Protein AF-A0A7R9LWA5-F1 (afdb_monomer)

pLDDT: mean 72.06, std 16.67, range [32.03, 91.69]

Sequence (64 aa):
MATAAAAQSARRRIIDIGANLTDPMFKGIYNGSQKHIHDLSDVIKRSVTYGIQRVRNDCLIVND

InterPro domains:
  IPR050891 TatD-type Metallo-dependent Hydrolase [PTHR10060] (12-55)

Structure (mmCIF, N/CA/C/O backbone):
data_AF-A0A7R9LWA5-F1
#
_entry.id   AF-A0A7R9LWA5-F1
#
loop_
_atom_site.group_PDB
_atom_site.id
_atom_site.type_symbol
_atom_site.label_atom_id
_atom_site.label_alt_id
_atom_site.label_comp_id
_atom_site.label_asym_id
_atom_site.label_entity_id
_atom_site.label_seq_id
_atom_site.pdbx_PDB_ins_code
_atom_site.Cartn_x
_atom_site.Cartn_y
_atom_site.Cartn_z
_atom_site.occupancy
_atom_site.B_iso_or_equiv
_atom_site.auth_seq_id
_atom_site.auth_comp_id
_atom_site.auth_asym_id
_atom_site.auth_atom_id
_atom_site.pdbx_PDB_model_num
ATOM 1 N N . MET A 1 1 ? 38.807 -0.735 -27.878 1.00 44.06 1 MET A N 1
ATOM 2 C CA . MET A 1 1 ? 38.380 -1.389 -26.624 1.00 44.06 1 MET A CA 1
ATOM 3 C C . MET A 1 1 ? 36.865 -1.414 -26.614 1.00 44.06 1 MET A C 1
ATOM 5 O O . MET A 1 1 ? 36.264 -0.356 -26.736 1.00 44.06 1 MET A O 1
ATOM 9 N N . ALA A 1 2 ? 36.281 -2.612 -26.653 1.00 42.53 2 ALA A N 1
ATOM 10 C CA . ALA A 1 2 ? 34.864 -2.836 -26.929 1.00 42.53 2 ALA A CA 1
ATOM 11 C C . ALA A 1 2 ? 33.958 -2.206 -25.859 1.00 42.53 2 ALA A C 1
ATOM 13 O O . ALA A 1 2 ? 34.201 -2.340 -24.662 1.00 42.53 2 ALA A O 1
ATOM 14 N N . THR A 1 3 ? 32.922 -1.512 -26.320 1.00 48.78 3 THR A N 1
ATOM 15 C CA . THR A 1 3 ? 31.877 -0.886 -25.515 1.00 48.78 3 THR A CA 1
ATOM 16 C C . THR A 1 3 ? 30.966 -1.959 -24.921 1.00 48.78 3 THR A C 1
ATOM 18 O O . THR A 1 3 ? 30.438 -2.814 -25.631 1.00 48.78 3 THR A O 1
ATOM 21 N N . ALA A 1 4 ? 30.793 -1.933 -23.600 1.00 49.28 4 ALA A N 1
ATOM 22 C CA . ALA A 1 4 ? 29.910 -2.849 -22.893 1.00 49.28 4 ALA A CA 1
ATOM 23 C C . ALA A 1 4 ? 28.448 -2.540 -23.251 1.00 49.28 4 ALA A C 1
ATOM 25 O O . ALA A 1 4 ? 27.891 -1.528 -22.827 1.00 49.28 4 ALA A O 1
ATOM 26 N N . ALA A 1 5 ? 27.824 -3.415 -24.039 1.00 51.78 5 ALA A N 1
ATOM 27 C CA . ALA A 1 5 ? 26.381 -3.422 -24.218 1.00 51.78 5 ALA A CA 1
ATOM 28 C C . ALA A 1 5 ? 25.739 -3.812 -22.880 1.00 51.78 5 ALA A C 1
ATOM 30 O O . ALA A 1 5 ? 25.819 -4.963 -22.449 1.00 51.78 5 ALA A O 1
ATOM 31 N N . ALA A 1 6 ? 25.139 -2.839 -22.194 1.00 55.00 6 ALA A N 1
ATOM 32 C CA . ALA A 1 6 ? 24.350 -3.094 -21.001 1.00 55.00 6 ALA A CA 1
ATOM 33 C C . ALA A 1 6 ? 23.172 -3.997 -21.387 1.00 55.00 6 ALA A C 1
ATOM 35 O O . ALA A 1 6 ? 22.279 -3.588 -22.130 1.00 55.00 6 ALA A O 1
ATOM 36 N N . ALA A 1 7 ? 23.177 -5.237 -20.897 1.00 54.88 7 ALA A N 1
ATOM 37 C CA . ALA A 1 7 ? 22.029 -6.120 -20.987 1.00 54.88 7 ALA A CA 1
ATOM 38 C C . ALA A 1 7 ? 20.864 -5.452 -20.244 1.00 54.88 7 ALA A C 1
ATOM 40 O O . ALA A 1 7 ? 20.805 -5.453 -19.013 1.00 54.88 7 ALA A O 1
ATOM 41 N N . GLN A 1 8 ? 19.957 -4.825 -20.992 1.00 57.66 8 GLN A N 1
ATOM 42 C CA . GLN A 1 8 ? 18.730 -4.264 -20.453 1.00 57.66 8 GLN A CA 1
ATOM 43 C C . GLN A 1 8 ? 17.894 -5.440 -19.941 1.00 57.66 8 GLN A C 1
ATOM 45 O O . GLN A 1 8 ? 17.183 -6.089 -20.705 1.00 57.66 8 GLN A O 1
ATOM 50 N N . SER A 1 9 ? 18.020 -5.751 -18.648 1.00 62.06 9 SER A N 1
ATOM 51 C CA . SER A 1 9 ? 17.148 -6.709 -17.975 1.00 62.06 9 SER A CA 1
ATOM 52 C C . SER A 1 9 ? 15.713 -6.296 -18.275 1.00 62.06 9 SER A C 1
ATOM 54 O O . SER A 1 9 ? 15.303 -5.178 -17.946 1.00 62.06 9 SER A O 1
ATOM 56 N N . ALA A 1 10 ? 14.983 -7.152 -18.987 1.00 62.25 10 ALA A N 1
ATOM 57 C CA . ALA A 1 10 ? 13.600 -6.907 -19.345 1.00 62.25 10 ALA A CA 1
ATOM 58 C C . ALA A 1 10 ? 12.787 -6.831 -18.047 1.00 62.25 10 ALA A C 1
ATOM 60 O O . ALA A 1 10 ? 12.328 -7.844 -17.519 1.00 62.25 10 ALA A O 1
ATOM 61 N N . ARG A 1 11 ? 12.643 -5.619 -17.493 1.00 63.53 11 ARG A N 1
ATOM 62 C CA . ARG A 1 11 ? 11.768 -5.355 -16.353 1.00 63.53 11 ARG A CA 1
ATOM 63 C C . ARG A 1 11 ? 10.360 -5.727 -16.793 1.00 63.53 11 ARG A C 1
ATOM 65 O O . ARG A 1 11 ? 9.739 -5.009 -17.577 1.00 63.53 11 ARG A O 1
ATOM 72 N N . ARG A 1 12 ? 9.882 -6.877 -16.317 1.00 66.56 12 ARG A N 1
ATOM 73 C CA . ARG A 1 12 ? 8.498 -7.308 -16.508 1.00 66.56 12 ARG A CA 1
ATOM 74 C C . ARG A 1 12 ? 7.608 -6.188 -15.980 1.00 66.56 12 ARG A C 1
ATOM 76 O O . ARG A 1 12 ? 7.725 -5.799 -14.822 1.00 66.56 12 ARG A O 1
ATOM 83 N N . ARG A 1 13 ? 6.785 -5.621 -16.860 1.00 69.69 13 ARG A N 1
ATOM 84 C CA . ARG A 1 13 ? 5.839 -4.565 -16.504 1.00 69.69 13 ARG A CA 1
ATOM 85 C C . ARG A 1 13 ? 4.627 -5.239 -15.887 1.00 69.69 13 ARG A C 1
ATOM 87 O O . ARG A 1 13 ? 3.841 -5.844 -16.609 1.00 69.69 13 ARG A O 1
ATOM 94 N N . ILE A 1 14 ? 4.525 -5.183 -14.566 1.00 77.19 14 ILE A N 1
ATOM 95 C CA . ILE A 1 14 ? 3.389 -5.742 -13.839 1.00 77.19 14 ILE A CA 1
ATOM 96 C C . ILE A 1 14 ? 2.357 -4.628 -13.664 1.00 77.19 14 ILE A C 1
ATOM 98 O O . ILE A 1 14 ? 2.696 -3.511 -13.257 1.00 77.19 14 ILE A O 1
ATOM 102 N N . ILE A 1 15 ? 1.112 -4.935 -14.020 1.00 78.12 15 ILE A N 1
ATOM 103 C CA . ILE A 1 15 ? -0.047 -4.081 -13.774 1.00 78.12 15 ILE A CA 1
ATOM 104 C C . ILE A 1 15 ? -0.880 -4.786 -12.714 1.00 78.12 15 ILE A C 1
ATOM 106 O O . ILE A 1 15 ? -1.315 -5.915 -12.934 1.00 78.12 15 ILE A O 1
ATOM 110 N N . ASP A 1 16 ? -1.077 -4.119 -11.583 1.00 73.62 16 ASP A N 1
ATOM 111 C CA . ASP A 1 16 ? -1.980 -4.596 -10.546 1.00 73.62 16 ASP A CA 1
ATOM 112 C C . ASP A 1 16 ? -3.372 -4.014 -10.809 1.00 73.62 16 ASP A C 1
ATOM 114 O O . ASP A 1 16 ? -3.565 -2.794 -10.772 1.00 73.62 16 ASP A O 1
ATOM 118 N N . ILE A 1 17 ? -4.304 -4.896 -11.166 1.00 76.94 17 ILE A N 1
ATOM 119 C CA . ILE A 1 17 ? -5.702 -4.566 -11.462 1.00 76.94 17 ILE A CA 1
ATOM 120 C C . ILE A 1 17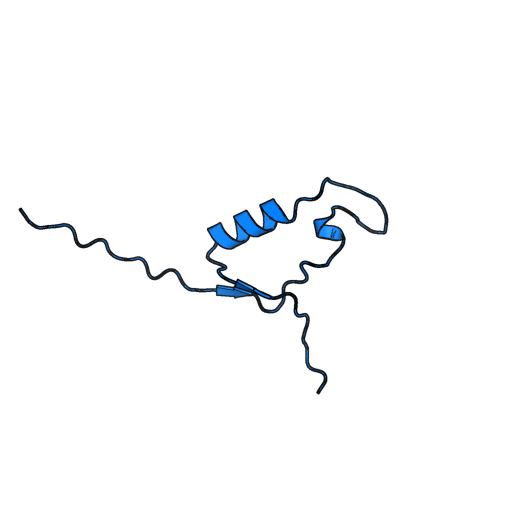 ? -6.626 -4.805 -10.268 1.00 76.94 17 ILE A C 1
ATOM 122 O O . ILE A 1 17 ? -7.811 -4.571 -10.416 1.00 76.94 17 ILE A O 1
ATOM 126 N N . GLY A 1 18 ? -6.124 -5.314 -9.137 1.00 78.00 18 GLY A N 1
ATOM 127 C CA . GLY A 1 18 ? -6.946 -5.730 -7.994 1.00 78.00 18 GLY A CA 1
ATOM 128 C C . GLY A 1 18 ? -6.590 -5.023 -6.688 1.00 78.00 18 GLY A C 1
ATOM 129 O O . GLY A 1 18 ? -6.932 -5.514 -5.613 1.00 78.00 18 GLY A O 1
ATOM 130 N N . ALA A 1 19 ? -5.876 -3.899 -6.749 1.00 77.88 19 ALA A N 1
ATOM 131 C CA . ALA A 1 19 ? -5.445 -3.174 -5.563 1.00 77.88 19 ALA A CA 1
ATOM 132 C C . ALA A 1 19 ? -6.515 -2.180 -5.092 1.00 77.88 19 ALA A C 1
ATOM 134 O O . ALA A 1 19 ? -6.885 -1.249 -5.803 1.00 77.88 19 ALA A O 1
ATOM 135 N N . ASN A 1 20 ? -6.960 -2.322 -3.845 1.00 80.12 20 ASN A N 1
ATOM 136 C CA . ASN A 1 20 ? -7.918 -1.403 -3.234 1.00 80.12 20 ASN A CA 1
ATOM 137 C C . ASN A 1 20 ? -7.217 -0.232 -2.516 1.00 80.12 20 ASN A C 1
ATOM 139 O O . ASN A 1 20 ? -7.249 -0.166 -1.291 1.00 80.12 20 ASN A O 1
ATOM 143 N N . LEU A 1 21 ? -6.561 0.705 -3.217 1.00 79.50 21 LEU A N 1
ATOM 144 C CA . LEU A 1 21 ? -5.793 1.778 -2.538 1.00 79.50 21 LEU A CA 1
ATOM 145 C C . LEU A 1 21 ? -6.666 2.789 -1.773 1.00 79.50 21 LEU A C 1
ATOM 147 O O . LEU A 1 21 ? -6.132 3.680 -1.110 1.00 79.50 21 LEU A O 1
ATOM 151 N N . THR A 1 22 ? -7.994 2.696 -1.868 1.00 81.38 22 THR A N 1
ATOM 152 C CA . THR A 1 22 ? -8.926 3.518 -1.082 1.00 81.38 22 THR A CA 1
ATOM 153 C C . THR A 1 22 ? -9.210 2.931 0.302 1.00 81.38 22 THR A C 1
ATOM 155 O O . THR A 1 22 ? -9.833 3.610 1.124 1.00 81.38 22 THR A O 1
ATOM 158 N N . ASP A 1 23 ? -8.720 1.718 0.585 1.00 83.69 23 ASP A N 1
ATOM 159 C CA . ASP A 1 23 ? -8.942 1.026 1.848 1.00 83.69 23 ASP A CA 1
ATOM 160 C C . ASP A 1 23 ? -8.414 1.840 3.055 1.00 83.69 23 ASP A C 1
ATOM 162 O O . ASP A 1 23 ? -7.276 2.333 3.036 1.00 83.69 23 ASP A O 1
ATOM 166 N N . PRO A 1 24 ? -9.213 2.000 4.130 1.00 83.75 24 PRO A N 1
ATOM 167 C CA . PRO A 1 24 ? -8.797 2.684 5.353 1.00 83.75 24 PRO A CA 1
ATOM 168 C C . PRO A 1 24 ? -7.581 2.046 6.046 1.00 83.75 24 PRO A C 1
ATOM 170 O O . PRO A 1 24 ? -6.894 2.746 6.793 1.00 83.75 24 PRO A O 1
ATOM 173 N N . MET A 1 25 ? -7.239 0.787 5.760 1.00 86.06 25 MET A N 1
ATOM 174 C CA . MET A 1 25 ? -6.004 0.156 6.232 1.00 86.06 25 MET A CA 1
ATOM 175 C C . MET A 1 25 ? -4.755 0.929 5.803 1.00 86.06 25 MET A C 1
ATOM 177 O O . MET A 1 25 ? -3.856 1.105 6.618 1.00 86.06 25 MET A O 1
ATOM 181 N N . PHE A 1 26 ? -4.709 1.492 4.588 1.00 85.62 26 PHE A N 1
ATOM 182 C CA . PHE A 1 26 ? -3.576 2.325 4.135 1.00 85.62 26 PHE A CA 1
ATOM 183 C C . PHE A 1 26 ? -3.513 3.698 4.823 1.00 85.62 26 PHE A C 1
ATOM 185 O O . PHE A 1 26 ? -2.532 4.441 4.722 1.00 85.62 26 PHE A O 1
ATOM 192 N N . LYS A 1 27 ? -4.588 4.058 5.528 1.00 87.50 27 LYS A N 1
ATOM 193 C CA . LYS A 1 27 ? -4.652 5.200 6.445 1.00 87.50 27 LYS A CA 1
ATOM 194 C C . LYS A 1 27 ? -4.335 4.792 7.888 1.00 87.50 27 LYS A C 1
ATOM 196 O O . LYS A 1 27 ? -4.395 5.625 8.786 1.00 87.50 27 LYS A O 1
ATOM 201 N N . GLY A 1 28 ? -4.024 3.514 8.100 1.00 87.19 28 GLY A N 1
ATOM 202 C CA . GLY A 1 28 ? -3.800 2.904 9.399 1.00 87.19 28 GLY A CA 1
ATOM 203 C C . GLY A 1 28 ? -5.048 2.766 10.250 1.00 87.19 28 GLY A C 1
ATOM 204 O O . GLY A 1 28 ? -4.926 2.636 11.464 1.00 87.19 28 GLY A O 1
ATOM 205 N N . ILE A 1 29 ? -6.238 2.798 9.650 1.00 89.50 29 ILE A N 1
ATOM 206 C CA . ILE A 1 29 ? -7.509 2.658 10.358 1.00 89.50 29 ILE A CA 1
ATOM 207 C C . ILE A 1 29 ? -7.992 1.215 10.214 1.00 89.50 29 ILE A C 1
ATOM 209 O O . ILE A 1 29 ? -8.341 0.770 9.124 1.00 89.50 29 ILE A O 1
ATOM 213 N N . TYR A 1 30 ? -8.065 0.507 11.339 1.00 90.69 30 TYR A N 1
ATOM 214 C CA . TYR A 1 30 ? -8.564 -0.864 11.432 1.00 90.69 30 TYR A CA 1
ATOM 215 C C . TYR A 1 30 ? -9.789 -0.865 12.336 1.00 90.69 30 TYR A C 1
ATOM 217 O O . TYR A 1 30 ? -9.703 -0.430 13.486 1.00 90.69 30 TYR A O 1
ATOM 225 N N . ASN A 1 31 ? -10.932 -1.336 11.831 1.00 89.19 31 ASN A N 1
ATOM 226 C CA . ASN A 1 31 ? -12.198 -1.378 12.577 1.00 89.19 31 ASN A CA 1
ATOM 227 C C . ASN A 1 31 ? -12.548 -0.032 13.252 1.00 89.19 31 ASN A C 1
ATOM 229 O O . ASN A 1 31 ? -12.995 0.007 14.395 1.00 89.19 31 ASN A O 1
ATOM 233 N N . GLY A 1 32 ? -12.271 1.085 12.570 1.00 88.19 32 GLY A N 1
ATOM 234 C CA . GLY A 1 32 ? -12.527 2.442 13.072 1.00 88.19 32 GLY A CA 1
ATOM 235 C C . GLY A 1 32 ? -11.489 3.003 14.054 1.00 88.19 32 GLY A C 1
ATOM 236 O O . GLY A 1 32 ? -11.609 4.156 14.449 1.00 88.19 32 GLY A O 1
ATOM 237 N N . SER A 1 33 ? -10.455 2.242 14.427 1.00 89.00 33 SER A N 1
ATOM 238 C CA . SER A 1 33 ? -9.369 2.707 15.305 1.00 89.00 33 SER A CA 1
ATOM 239 C C . SER A 1 33 ? -8.065 2.916 14.539 1.00 89.00 33 SER A C 1
ATOM 241 O O . SER 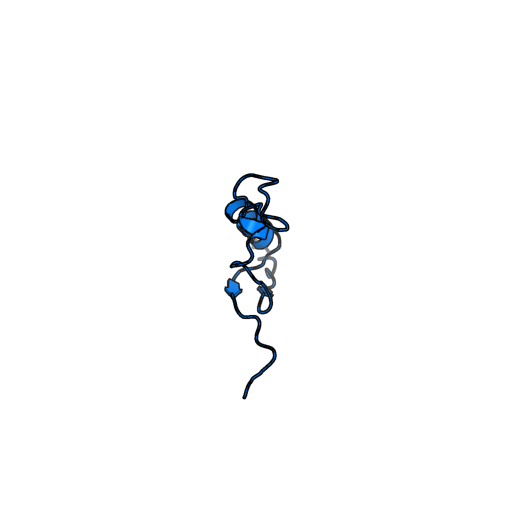A 1 33 ? -7.664 2.057 13.753 1.00 89.00 33 SER A O 1
ATOM 243 N N . GLN A 1 34 ? -7.354 4.014 14.811 1.00 91.38 34 GLN A N 1
ATOM 244 C CA . GLN A 1 34 ? -6.038 4.264 14.220 1.00 91.38 34 GLN A CA 1
ATOM 245 C C . GLN A 1 34 ? -4.960 3.413 14.910 1.00 91.38 34 GLN A C 1
ATOM 247 O O . GLN A 1 34 ? -4.780 3.477 16.125 1.00 91.38 34 GLN A O 1
ATOM 252 N N . LYS A 1 35 ? -4.258 2.589 14.131 1.00 91.69 35 LYS A N 1
ATOM 253 C CA . LYS A 1 35 ? -3.168 1.706 14.573 1.00 91.69 35 LYS A CA 1
ATOM 254 C C . LYS A 1 35 ? -1.801 2.172 14.087 1.00 91.69 35 LYS A C 1
ATOM 256 O O . LYS A 1 35 ? -0.812 1.929 14.769 1.00 91.69 35 LYS A O 1
ATOM 261 N N . HIS A 1 36 ? -1.741 2.845 12.940 1.00 91.06 36 HIS A N 1
ATOM 262 C CA . HIS A 1 36 ? -0.515 3.455 12.436 1.00 91.06 36 HIS A CA 1
ATOM 263 C C . HIS A 1 36 ? -0.798 4.743 11.660 1.00 91.06 36 HIS A C 1
ATOM 265 O O . HIS A 1 36 ? -1.943 5.073 11.347 1.00 91.06 36 HIS A O 1
ATOM 271 N N . ILE A 1 37 ? 0.271 5.487 11.387 1.00 88.88 37 ILE A N 1
ATOM 272 C CA . ILE A 1 37 ? 0.238 6.657 10.511 1.00 88.88 37 ILE A CA 1
ATOM 273 C C . ILE A 1 37 ? -0.025 6.234 9.062 1.00 88.88 37 ILE A C 1
ATOM 275 O O . ILE A 1 37 ? 0.205 5.084 8.690 1.00 88.88 37 ILE A O 1
ATOM 279 N N . HIS A 1 38 ? -0.491 7.172 8.243 1.00 87.00 38 HIS A N 1
ATOM 280 C CA . HIS A 1 38 ? -0.718 6.953 6.817 1.00 87.00 38 HIS A CA 1
ATOM 281 C C . HIS A 1 38 ? 0.570 6.480 6.122 1.00 87.00 38 HIS A C 1
ATOM 283 O O . HIS A 1 38 ? 1.529 7.243 6.021 1.00 87.00 38 HIS A O 1
ATOM 289 N N . ASP A 1 39 ? 0.581 5.242 5.626 1.00 87.12 39 ASP A N 1
ATOM 290 C CA . ASP A 1 39 ? 1.758 4.572 5.053 1.00 87.12 39 ASP A CA 1
ATOM 291 C C . ASP A 1 39 ? 1.585 4.213 3.564 1.00 87.12 39 ASP A C 1
ATOM 293 O O . ASP A 1 39 ? 2.457 3.586 2.957 1.00 87.12 39 ASP A O 1
ATOM 297 N N . LEU A 1 40 ? 0.493 4.666 2.935 1.00 85.06 40 LEU A N 1
ATOM 298 C CA . LEU A 1 40 ? 0.189 4.434 1.517 1.00 8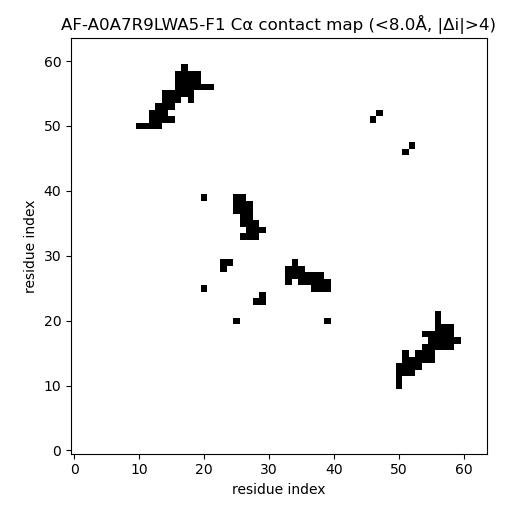5.06 40 LEU A CA 1
ATOM 299 C C . LEU A 1 40 ? 1.369 4.761 0.584 1.00 85.06 40 LEU A C 1
ATOM 301 O O . LEU A 1 40 ? 1.683 3.998 -0.330 1.00 85.06 40 LEU A O 1
ATOM 305 N N . SER A 1 41 ? 2.057 5.879 0.827 1.00 85.31 41 SER A N 1
ATOM 306 C CA . SER A 1 41 ? 3.216 6.300 0.031 1.00 85.31 41 SER A CA 1
ATOM 307 C C . SER A 1 41 ? 4.356 5.284 0.079 1.00 85.31 41 SER A C 1
ATOM 309 O O . SER A 1 41 ? 5.025 5.053 -0.928 1.00 85.31 41 SER A O 1
ATOM 311 N N . ASP A 1 42 ? 4.577 4.652 1.229 1.00 86.88 42 ASP A N 1
ATOM 312 C CA . ASP A 1 42 ? 5.642 3.667 1.395 1.00 86.88 42 ASP A CA 1
ATOM 313 C C . ASP A 1 42 ? 5.238 2.311 0.809 1.00 86.88 42 ASP A C 1
ATOM 315 O O . ASP A 1 42 ? 6.066 1.632 0.199 1.00 86.88 42 ASP A O 1
ATOM 319 N N . VAL A 1 43 ? 3.950 1.957 0.863 1.00 85.62 43 VAL A N 1
ATOM 320 C CA . VAL A 1 43 ? 3.389 0.805 0.137 1.00 85.62 43 VAL A CA 1
ATOM 321 C C . VAL A 1 43 ? 3.630 0.938 -1.372 1.00 85.62 43 VAL A C 1
ATOM 323 O O . VAL A 1 43 ? 4.115 -0.009 -1.995 1.00 85.62 43 VAL A O 1
ATOM 326 N N . ILE A 1 44 ? 3.372 2.116 -1.949 1.00 84.50 44 ILE A N 1
ATOM 327 C CA . ILE A 1 44 ? 3.586 2.386 -3.380 1.00 84.50 44 ILE A CA 1
ATOM 328 C C . ILE A 1 44 ? 5.081 2.354 -3.737 1.00 84.50 44 ILE A C 1
ATOM 330 O O . ILE A 1 44 ? 5.473 1.762 -4.740 1.00 84.50 44 ILE A O 1
ATOM 334 N N . LYS A 1 45 ? 5.963 2.932 -2.913 1.00 85.31 45 LYS A N 1
ATOM 335 C CA . LYS A 1 45 ? 7.419 2.849 -3.157 1.00 85.31 45 LYS A CA 1
ATOM 336 C C . LYS A 1 45 ? 7.916 1.400 -3.171 1.00 85.31 45 LYS A C 1
ATOM 338 O O . LYS A 1 45 ? 8.752 1.036 -4.006 1.00 85.31 45 LYS A O 1
ATOM 343 N N . ARG A 1 46 ? 7.386 0.556 -2.277 1.00 86.00 46 ARG A N 1
ATOM 344 C CA . ARG A 1 46 ? 7.693 -0.881 -2.264 1.00 86.00 46 ARG A CA 1
ATOM 345 C C . ARG A 1 46 ? 7.213 -1.549 -3.549 1.00 86.00 46 ARG A C 1
ATOM 347 O O . ARG A 1 46 ? 8.008 -2.230 -4.188 1.00 86.00 46 ARG A O 1
ATOM 354 N N . SER A 1 47 ? 5.970 -1.320 -3.976 1.00 80.69 47 SER A N 1
ATOM 355 C CA . SER A 1 47 ? 5.421 -1.957 -5.184 1.00 80.69 47 SER A CA 1
ATOM 356 C C . SER A 1 47 ? 6.219 -1.611 -6.450 1.00 80.69 47 SER A C 1
ATOM 358 O O . SER A 1 47 ? 6.521 -2.498 -7.253 1.00 80.69 47 SER A O 1
ATOM 360 N N . VAL A 1 48 ? 6.677 -0.363 -6.577 1.00 81.88 48 VAL A N 1
ATOM 361 C CA . VAL A 1 48 ? 7.554 0.077 -7.676 1.00 81.88 48 VAL A CA 1
ATOM 362 C C . VAL A 1 48 ? 8.909 -0.634 -7.645 1.00 81.88 48 VAL A C 1
ATOM 364 O O . VAL A 1 48 ? 9.415 -1.039 -8.694 1.00 81.88 48 VAL A O 1
ATOM 367 N 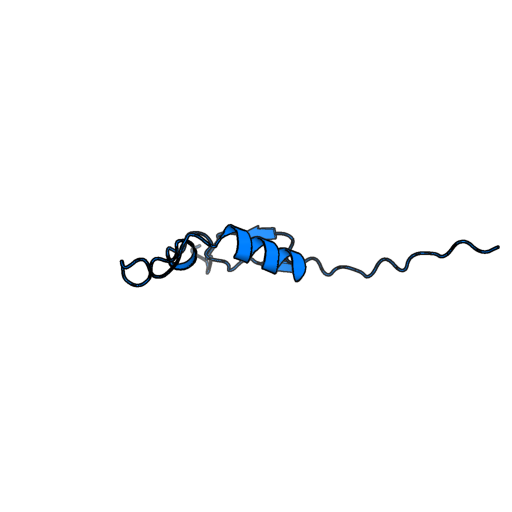N . THR A 1 49 ? 9.484 -0.849 -6.456 1.00 81.88 49 THR A N 1
ATOM 368 C CA . THR A 1 49 ? 10.734 -1.617 -6.294 1.00 81.88 49 THR A CA 1
ATOM 369 C C . THR A 1 49 ? 10.588 -3.049 -6.821 1.00 81.88 49 THR A C 1
ATOM 371 O O . THR A 1 49 ? 11.504 -3.560 -7.466 1.00 81.88 49 THR A O 1
ATOM 374 N N . TYR A 1 50 ? 9.414 -3.661 -6.640 1.00 79.25 50 TYR A N 1
ATOM 375 C CA . TYR A 1 50 ? 9.082 -4.991 -7.166 1.00 79.25 50 TYR A CA 1
ATOM 376 C C . TYR A 1 50 ? 8.683 -5.010 -8.655 1.00 79.25 50 TYR A C 1
ATOM 378 O O . TYR A 1 50 ? 8.463 -6.083 -9.215 1.00 79.25 50 TYR A O 1
ATOM 386 N N . GLY A 1 51 ? 8.633 -3.858 -9.332 1.00 74.06 51 GLY A N 1
ATOM 387 C CA . GLY A 1 51 ? 8.348 -3.774 -10.770 1.00 74.06 51 GLY A CA 1
ATOM 388 C C . GLY A 1 51 ? 6.874 -3.571 -11.131 1.00 74.06 51 GLY A C 1
ATOM 389 O O . GLY A 1 51 ? 6.522 -3.668 -12.311 1.00 74.06 51 GLY A O 1
ATOM 390 N N . ILE A 1 52 ? 6.020 -3.248 -10.155 1.00 74.50 52 ILE A N 1
ATOM 391 C CA . ILE A 1 52 ? 4.651 -2.797 -10.422 1.00 74.50 52 ILE A CA 1
ATOM 392 C C . ILE A 1 52 ? 4.728 -1.362 -10.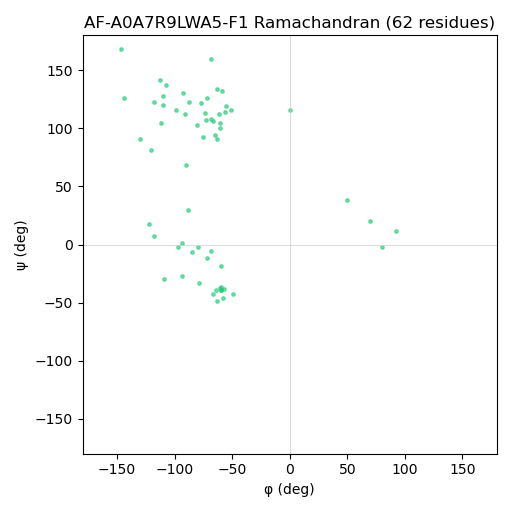949 1.00 74.50 52 ILE A C 1
ATOM 394 O O . ILE A 1 52 ? 5.153 -0.447 -10.248 1.00 74.50 52 ILE A O 1
ATOM 398 N N . GLN A 1 53 ? 4.362 -1.167 -12.217 1.00 70.25 53 GLN A N 1
ATOM 399 C CA . GLN A 1 53 ? 4.443 0.147 -12.873 1.00 70.25 53 GLN A CA 1
ATOM 400 C C . GLN A 1 53 ? 3.143 0.932 -12.794 1.00 70.25 53 GLN A C 1
ATOM 402 O O . GLN A 1 53 ? 3.147 2.160 -12.874 1.00 70.25 53 GLN A O 1
ATOM 407 N N . ARG A 1 54 ? 2.018 0.227 -12.687 1.00 65.25 54 ARG A N 1
ATOM 408 C 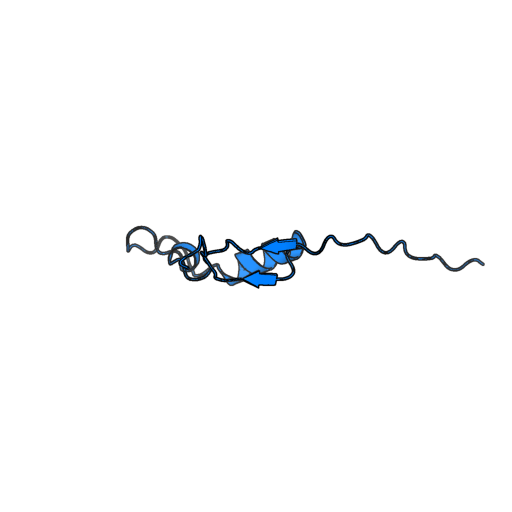CA .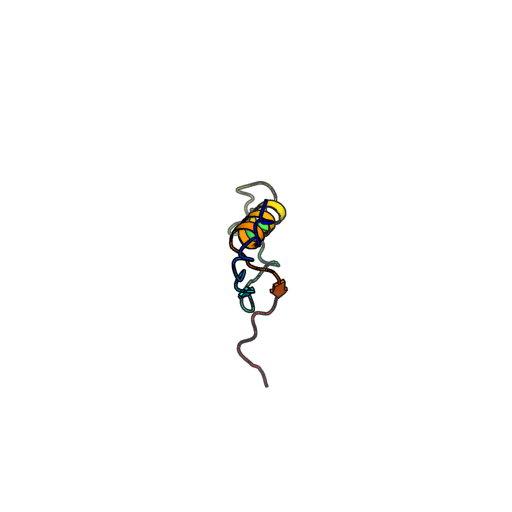 ARG A 1 54 ? 0.702 0.843 -12.651 1.00 65.25 54 ARG A CA 1
ATOM 409 C C . ARG A 1 54 ? -0.172 0.045 -11.704 1.00 65.25 54 ARG A C 1
ATOM 411 O O . ARG A 1 54 ? -0.295 -1.168 -11.850 1.00 65.25 54 ARG A O 1
ATOM 418 N N . VAL A 1 55 ? -0.741 0.754 -10.743 1.00 66.06 55 VAL A N 1
ATOM 419 C CA . VAL A 1 55 ? -1.730 0.231 -9.809 1.00 66.06 55 VAL A CA 1
ATOM 420 C C . VAL A 1 55 ? -3.046 0.894 -10.170 1.00 66.06 55 VAL A C 1
ATOM 422 O O . VAL A 1 55 ? -3.088 2.117 -10.339 1.00 66.06 55 VAL A O 1
ATOM 425 N N . ARG A 1 56 ? -4.090 0.098 -10.366 1.00 63.34 56 ARG A N 1
ATOM 426 C CA . ARG A 1 56 ? -5.432 0.592 -10.650 1.00 63.34 56 ARG A CA 1
ATOM 427 C C . ARG A 1 56 ? -6.347 0.268 -9.470 1.00 63.34 56 ARG A C 1
ATOM 429 O O . ARG A 1 56 ? -6.179 -0.766 -8.837 1.00 63.34 56 ARG A O 1
ATOM 436 N N . ASN A 1 57 ? -7.243 1.200 -9.160 1.00 56.03 57 ASN A N 1
ATOM 437 C CA . ASN A 1 57 ? -8.066 1.227 -7.947 1.00 56.03 57 ASN A CA 1
ATOM 438 C C . ASN A 1 57 ? -9.387 0.468 -8.096 1.00 56.03 57 ASN A C 1
ATOM 440 O O . ASN A 1 57 ? -10.399 0.834 -7.499 1.00 56.03 57 ASN A O 1
ATOM 444 N N . ASP A 1 58 ? -9.397 -0.559 -8.931 1.00 52.69 58 ASP A N 1
ATOM 445 C CA . ASP A 1 58 ? -10.620 -1.179 -9.391 1.00 52.69 58 ASP A CA 1
ATOM 446 C C . ASP A 1 58 ? -10.715 -2.582 -8.797 1.00 52.69 58 ASP A C 1
ATOM 448 O O . ASP A 1 58 ? -10.092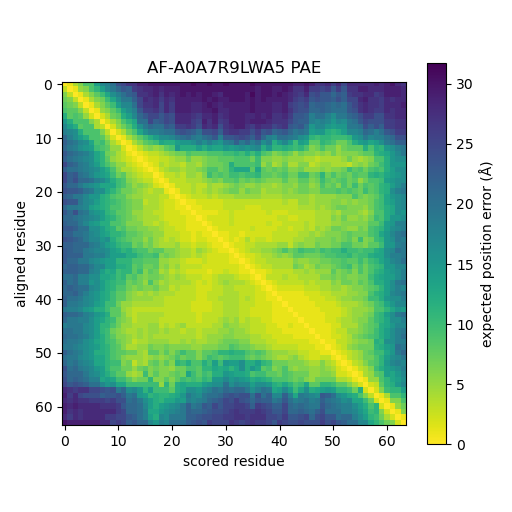 -3.526 -9.259 1.00 52.69 58 ASP A O 1
ATOM 452 N N . CYS A 1 59 ? -11.566 -2.744 -7.789 1.00 44.53 59 CYS A N 1
ATOM 453 C CA . CYS A 1 59 ? -12.230 -4.023 -7.599 1.00 44.53 59 CYS A CA 1
ATOM 454 C C . CYS A 1 59 ? -13.323 -4.116 -8.674 1.00 44.53 59 CYS A C 1
ATOM 456 O O . CYS A 1 59 ? -14.423 -3.603 -8.490 1.00 44.53 59 CYS A O 1
ATOM 458 N N . LEU A 1 60 ? -13.001 -4.707 -9.825 1.00 39.72 60 LEU A N 1
ATOM 459 C CA . LEU A 1 60 ? -13.974 -5.113 -10.840 1.00 39.72 60 LEU A CA 1
ATOM 460 C C . LEU A 1 60 ? -13.843 -6.625 -11.047 1.00 39.72 60 LEU A C 1
ATOM 462 O O . LEU A 1 60 ? -13.237 -7.101 -12.003 1.00 39.72 60 LEU A O 1
ATOM 466 N N . ILE A 1 61 ? -14.472 -7.386 -10.147 1.00 39.25 61 ILE A N 1
ATOM 467 C CA . ILE A 1 61 ? -15.371 -8.421 -10.654 1.00 39.25 61 ILE A CA 1
ATOM 468 C C . ILE A 1 61 ? -16.594 -7.661 -11.180 1.00 39.25 61 ILE A C 1
ATOM 470 O O . ILE A 1 61 ? -17.339 -7.047 -10.424 1.00 39.25 61 ILE A O 1
ATOM 474 N N . VAL A 1 62 ? -16.658 -7.633 -12.507 1.00 40.53 62 VAL A N 1
ATOM 475 C CA . VAL A 1 62 ? -17.801 -7.455 -13.407 1.00 40.53 62 VAL A CA 1
ATOM 476 C C . VAL A 1 62 ? -19.172 -7.260 -12.729 1.00 40.53 62 VAL A C 1
ATOM 478 O O . VAL A 1 62 ? -19.696 -8.164 -12.087 1.00 40.53 62 VAL A O 1
ATOM 481 N N . ASN A 1 63 ? -19.760 -6.084 -12.928 1.00 32.03 63 ASN A N 1
ATOM 482 C CA . ASN A 1 63 ? -21.168 -5.917 -13.308 1.00 32.03 63 ASN A CA 1
ATOM 483 C C . ASN A 1 63 ? -21.064 -4.965 -14.512 1.00 32.03 63 ASN A C 1
ATOM 485 O O . ASN A 1 63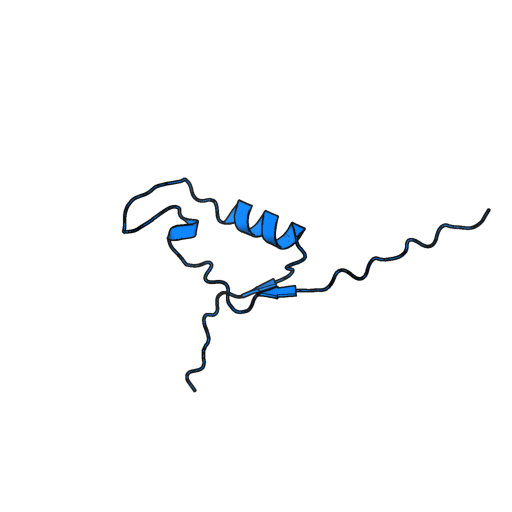 ? -20.716 -3.805 -14.310 1.00 32.03 63 ASN A O 1
ATOM 489 N N . ASP A 1 64 ? -20.956 -5.466 -15.741 1.00 42.78 64 ASP A N 1
ATOM 490 C CA . ASP A 1 64 ? -22.088 -5.931 -16.561 1.00 42.78 64 ASP A CA 1
ATOM 491 C C . ASP A 1 64 ? -21.957 -7.343 -17.163 1.00 42.78 64 ASP A C 1
ATOM 493 O O . ASP A 1 64 ? -20.849 -7.716 -17.616 1.00 42.78 64 ASP A O 1
#

Nearest PDB structures (foldseek):
  8efg-assembly1_A  TM=9.399E-01  e=8.152E-05  Homo sapiens
  2xio-assembly1_A  TM=9.239E-01  e=3.577E-04  Homo sapiens
  3e2v-assembly2_B  TM=9.729E-01  e=6.417E-03  Saccharomyces cerevisiae YJM789
  3ipw-assembly1_A  TM=9.667E-01  e=2.446E-02  Entamoeba histolytica HM-1:IMSS

Secondary structure (DSSP, 8-state):
-------------EEESS--TT-GGGGTEETTEE-S---HHHHHHHHHHTTEEEE---------

Radius of gyration: 17.84 Å; Cα contacts (8 Å, |Δi|>4): 64; chains: 1; bounding box: 60×15×42 Å

Mean predicted aligned error: 11.55 Å

Solvent-accessible surface area (backbone atoms only — not comparable to full-atom values): 4171 Å² total; per-residue (Å²): 132,88,81,83,78,77,79,76,74,80,74,64,79,38,70,43,62,72,41,62,80,83,45,50,60,44,50,16,33,55,98,88,41,79,78,47,71,72,45,49,71,60,54,52,55,50,41,45,74,76,34,40,76,46,80,37,76,40,84,70,83,76,88,128

Foldseek 3Di:
DDDDDPPPPPLPADEAAADQLVDCVLCCADPNDRPDHNCSVVVVVVCVVNRHPYYDNDPDPDDD

Organism: NCBI:txid1979941